Protein AF-A0A346PPP7-F1 (afdb_monomer_lite)

Sequence (140 aa):
MTEHTNAANEQPDDEQASPITFADLQEAENERRRQRKKVIFELPEGDIWFEIRMLTPEEFDQVESAAVEIEEKRNEKKQSVNTTAFKNKLIKEGVTDSSMPDWKNTDRHINILPKNVRNELADAIDEFQELDEETRYGFR

pLDDT: mean 75.5, std 16.1, range [38.88, 92.69]

Radius of gyration: 24.73 Å; chains: 1; bounding box: 102×34×52 Å

Secondary structure (DSSP, 8-state):
-----------------PPPPHHHHHHHHHHHHT-EEEEEE--TT--EEEEEEPPPHHHHHHHHHHHEEEEEETTEEEEEE-HHHHHHHHHHHHEEEESSTT--SSHHHHHHS-HHHHHHHHHHHHHHHHHHHHHHHTT-

Structure (mmCIF, N/CA/C/O backbone):
data_AF-A0A346PPP7-F1
#
_entry.id   AF-A0A346PPP7-F1
#
loop_
_atom_site.group_PDB
_atom_site.id
_atom_site.type_symbol
_atom_site.label_atom_id
_atom_site.label_alt_id
_atom_site.label_comp_id
_atom_site.label_asym_id
_atom_site.label_entity_id
_atom_site.label_seq_id
_atom_site.pdbx_PDB_ins_code
_atom_site.Cartn_x
_atom_site.Cartn_y
_atom_site.Cartn_z
_atom_site.occupancy
_atom_site.B_iso_or_equiv
_atom_site.auth_seq_id
_atom_site.auth_comp_id
_atom_site.auth_asym_id
_atom_site.auth_atom_id
_atom_site.pdbx_PDB_model_num
ATOM 1 N N . MET A 1 1 ? 69.118 -3.081 33.556 1.00 39.78 1 MET A N 1
ATOM 2 C CA . MET A 1 1 ? 69.051 -1.684 33.089 1.00 39.78 1 MET A CA 1
ATOM 3 C C . MET A 1 1 ? 67.582 -1.328 32.995 1.00 39.78 1 MET A C 1
ATOM 5 O O . MET A 1 1 ? 66.898 -1.826 32.115 1.00 39.78 1 MET A O 1
ATOM 9 N N . THR A 1 2 ? 67.089 -0.601 33.987 1.00 45.28 2 THR A N 1
ATOM 10 C CA . THR A 1 2 ? 65.756 0.008 34.037 1.00 45.28 2 THR A CA 1
ATOM 11 C C . THR A 1 2 ? 65.945 1.478 33.732 1.00 45.28 2 THR A C 1
ATOM 13 O O . THR A 1 2 ? 66.509 2.158 34.580 1.00 45.28 2 THR A O 1
ATOM 16 N N . GLU A 1 3 ? 65.474 1.957 32.582 1.00 43.28 3 GLU A N 1
ATOM 17 C CA . GLU A 1 3 ? 65.173 3.375 32.377 1.00 43.28 3 GLU A CA 1
ATOM 18 C C . GLU A 1 3 ? 63.917 3.522 31.516 1.00 43.28 3 GLU A C 1
ATOM 20 O O . GLU A 1 3 ? 63.707 2.822 30.526 1.00 43.28 3 GLU A O 1
ATOM 25 N N . HIS A 1 4 ? 63.061 4.409 32.008 1.00 45.47 4 HIS A N 1
ATOM 26 C CA . HIS A 1 4 ? 61.750 4.787 31.521 1.00 45.47 4 HIS A CA 1
ATOM 27 C C . HIS A 1 4 ? 61.827 5.531 30.184 1.00 45.47 4 HIS A C 1
ATOM 29 O O . HIS A 1 4 ? 62.733 6.329 29.974 1.00 45.47 4 HIS A O 1
ATOM 35 N N . THR A 1 5 ? 60.786 5.424 29.361 1.00 45.84 5 THR A N 1
ATOM 36 C CA . THR A 1 5 ? 60.229 6.608 28.686 1.00 45.84 5 THR A CA 1
ATOM 37 C C . THR A 1 5 ? 58.731 6.423 28.494 1.00 45.84 5 THR A C 1
ATOM 39 O O . THR A 1 5 ? 58.252 5.593 27.731 1.00 45.84 5 THR A O 1
ATOM 42 N N . ASN A 1 6 ? 58.013 7.200 29.295 1.00 50.44 6 ASN A N 1
ATOM 43 C CA . ASN A 1 6 ? 56.582 7.415 29.287 1.00 50.44 6 ASN A CA 1
ATOM 44 C C . ASN A 1 6 ? 56.264 8.308 28.076 1.00 50.44 6 ASN A C 1
ATOM 46 O O . ASN A 1 6 ? 56.677 9.467 28.064 1.00 50.44 6 ASN A O 1
ATOM 50 N N . ALA A 1 7 ? 55.577 7.781 27.066 1.00 49.28 7 ALA A N 1
ATOM 51 C CA . ALA A 1 7 ? 54.982 8.583 26.004 1.00 49.28 7 ALA A CA 1
ATOM 52 C C . ALA A 1 7 ? 53.467 8.468 26.150 1.00 49.28 7 ALA A C 1
ATOM 54 O O . ALA A 1 7 ? 52.889 7.398 25.960 1.00 49.28 7 ALA A O 1
ATOM 55 N N . ALA A 1 8 ? 52.869 9.578 26.578 1.00 51.72 8 ALA A N 1
ATOM 56 C CA . ALA A 1 8 ? 51.441 9.809 26.563 1.00 51.72 8 ALA A CA 1
ATOM 57 C C . ALA A 1 8 ? 50.884 9.431 25.186 1.00 51.72 8 ALA A C 1
ATOM 59 O O . ALA A 1 8 ? 51.336 9.968 24.179 1.00 51.72 8 ALA A O 1
ATOM 60 N N . ASN A 1 9 ? 49.932 8.503 25.153 1.00 49.22 9 ASN A N 1
ATOM 61 C CA . ASN A 1 9 ? 49.064 8.341 24.002 1.00 49.22 9 ASN A CA 1
ATOM 62 C C . ASN A 1 9 ? 47.656 8.652 24.489 1.00 49.22 9 ASN A C 1
ATOM 64 O O . ASN A 1 9 ? 47.087 7.918 25.299 1.00 49.22 9 ASN A O 1
ATOM 68 N N . GLU A 1 10 ? 47.215 9.828 24.069 1.00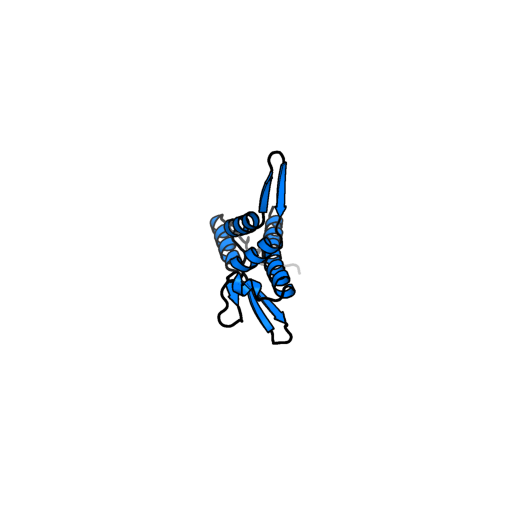 51.88 10 GLU A N 1
ATOM 69 C CA . GLU A 1 10 ? 45.936 10.460 24.338 1.00 51.88 10 GLU A CA 1
ATOM 70 C C . GLU A 1 10 ? 44.789 9.447 24.251 1.00 51.88 10 GLU A C 1
ATOM 72 O O . GLU A 1 10 ? 44.684 8.664 23.304 1.00 51.88 10 GLU A O 1
ATOM 77 N N . GLN A 1 11 ? 43.950 9.438 25.290 1.00 48.72 11 GLN A N 1
ATOM 78 C CA . GLN A 1 11 ? 42.655 8.773 25.240 1.00 48.72 11 GLN A CA 1
ATOM 79 C C . GLN A 1 11 ? 41.887 9.349 24.041 1.00 48.72 11 GLN A C 1
ATOM 81 O O . GLN A 1 11 ? 41.852 10.574 23.914 1.00 48.72 11 GLN A O 1
ATOM 86 N N . PRO A 1 12 ? 41.315 8.511 23.159 1.00 46.94 12 PRO A N 1
ATOM 87 C CA . PRO A 1 12 ? 40.545 9.016 22.037 1.00 46.94 12 PRO A CA 1
ATOM 88 C C . PRO A 1 12 ? 39.342 9.800 22.562 1.00 46.94 12 PRO A C 1
ATOM 90 O O . PRO A 1 12 ? 38.713 9.377 23.534 1.00 46.94 12 PRO A O 1
ATOM 93 N N . ASP A 1 13 ? 39.122 10.947 21.918 1.00 44.66 13 ASP A N 1
ATOM 94 C CA . ASP A 1 13 ? 37.968 11.836 21.969 1.00 44.66 13 ASP A CA 1
ATOM 95 C C . ASP A 1 13 ? 36.751 11.258 22.696 1.00 44.66 13 ASP A C 1
ATOM 97 O O . ASP A 1 13 ? 36.146 10.268 22.280 1.00 44.66 13 ASP A O 1
ATOM 101 N N . ASP A 1 14 ? 36.366 11.960 23.760 1.00 45.56 14 ASP A N 1
ATOM 102 C CA . ASP A 1 14 ? 34.998 12.011 24.252 1.00 45.56 14 ASP A CA 1
ATOM 103 C C . ASP A 1 14 ? 34.133 12.467 23.063 1.00 45.56 14 ASP A C 1
ATOM 105 O O . ASP A 1 14 ? 34.018 13.659 22.765 1.00 45.56 14 ASP A O 1
ATOM 109 N N . GLU A 1 15 ? 33.634 11.490 22.301 1.00 47.75 15 GLU A N 1
ATOM 110 C CA . GLU A 1 15 ? 32.659 11.655 21.232 1.00 47.75 15 GLU A CA 1
ATOM 111 C C . GLU A 1 15 ? 31.438 12.312 21.881 1.00 47.75 15 GLU A C 1
ATOM 113 O O . GLU A 1 15 ? 30.569 11.653 22.454 1.00 47.75 15 GLU A O 1
ATOM 118 N N . GLN A 1 16 ? 31.424 13.647 21.874 1.00 48.97 16 GLN A N 1
ATOM 119 C CA . GLN A 1 16 ? 30.279 14.458 22.241 1.00 48.97 16 GLN A CA 1
ATOM 120 C C . GLN A 1 16 ? 29.162 14.095 21.269 1.00 48.97 16 GLN A C 1
ATOM 122 O O . GLN A 1 16 ? 28.985 14.736 20.231 1.00 48.97 16 GLN A O 1
ATOM 127 N N . ALA A 1 17 ? 28.408 13.049 21.603 1.00 53.62 17 ALA A N 1
ATOM 128 C CA . ALA A 1 17 ? 27.095 12.810 21.053 1.00 53.62 17 ALA A CA 1
ATOM 129 C C . ALA A 1 17 ? 26.294 14.067 21.383 1.00 53.62 17 ALA A C 1
ATOM 131 O O . ALA A 1 17 ? 25.845 14.273 22.513 1.00 53.62 17 ALA A O 1
ATOM 132 N N . SER A 1 18 ? 26.222 14.972 20.409 1.00 59.38 18 SER A N 1
ATOM 133 C CA . SER A 1 18 ? 25.404 16.167 20.514 1.00 59.38 18 SER A CA 1
ATOM 134 C C . SER A 1 18 ? 24.004 15.695 20.896 1.00 59.38 18 SER A C 1
ATOM 136 O O . SER A 1 18 ? 23.516 14.745 20.277 1.00 59.38 18 SER A O 1
ATOM 138 N N . PRO A 1 19 ? 23.372 16.265 21.939 1.00 64.12 19 PRO A N 1
ATOM 139 C CA . PRO A 1 19 ? 22.058 15.808 22.352 1.00 64.12 19 PRO A CA 1
ATOM 140 C C . PRO A 1 19 ? 21.126 15.967 21.155 1.00 64.12 19 PRO A C 1
ATOM 142 O O . PRO A 1 19 ? 20.935 17.085 20.673 1.00 64.12 19 PRO A O 1
ATOM 145 N N . ILE A 1 20 ? 20.610 14.842 20.652 1.00 67.12 20 ILE A N 1
ATOM 146 C CA . ILE A 1 20 ? 19.716 14.813 19.495 1.00 67.12 20 ILE A CA 1
ATOM 147 C C . ILE A 1 20 ? 18.584 15.798 19.785 1.00 67.12 20 ILE A C 1
ATOM 149 O O . ILE A 1 20 ? 17.859 15.671 20.776 1.00 67.12 20 ILE A O 1
ATOM 153 N N . THR A 1 21 ? 18.490 16.845 18.970 1.00 79.06 21 THR A N 1
ATOM 154 C CA . THR A 1 21 ? 17.498 17.897 19.188 1.00 79.06 21 THR A CA 1
ATOM 155 C C . THR A 1 21 ? 16.143 17.448 18.650 1.00 79.06 21 THR A C 1
ATOM 157 O O . THR A 1 21 ? 16.059 16.608 17.760 1.00 79.06 21 THR A O 1
ATOM 160 N N . PHE A 1 22 ? 15.050 18.035 19.143 1.00 70.62 22 PHE A N 1
ATOM 161 C CA . PHE A 1 22 ? 13.717 17.759 18.592 1.00 70.62 22 PHE A CA 1
ATOM 162 C C . PHE A 1 22 ? 13.625 18.067 17.085 1.00 70.62 22 PHE A C 1
ATOM 164 O O . PHE A 1 22 ? 12.919 17.377 16.356 1.00 70.62 22 PHE A O 1
ATOM 171 N N . ALA A 1 23 ? 14.366 19.075 16.612 1.00 75.94 23 ALA A N 1
ATOM 172 C CA . ALA A 1 23 ? 14.454 19.397 15.190 1.00 75.94 23 ALA A CA 1
ATOM 173 C C . ALA A 1 23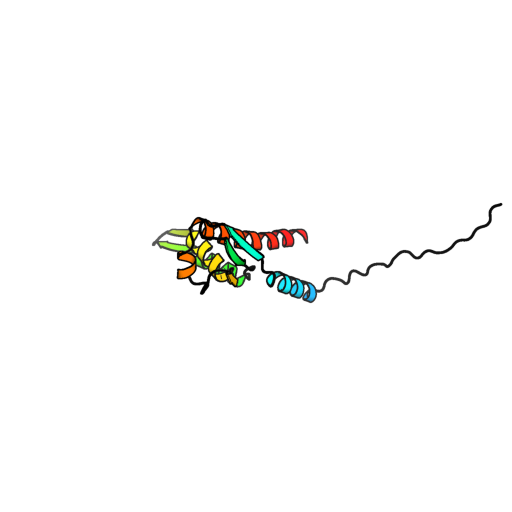 ? 15.158 18.286 14.390 1.00 75.94 23 ALA A C 1
ATOM 175 O O . ALA A 1 23 ? 14.699 17.943 13.307 1.00 75.94 23 ALA A O 1
ATOM 176 N N . ASP A 1 24 ? 16.208 17.688 14.957 1.00 74.62 24 ASP A N 1
ATOM 177 C CA . ASP A 1 24 ? 16.943 16.561 14.367 1.00 74.62 24 ASP A CA 1
ATOM 178 C C . ASP A 1 24 ? 16.057 15.304 14.272 1.00 74.62 24 ASP A C 1
ATOM 180 O O . ASP A 1 24 ? 15.959 14.681 13.218 1.00 74.62 24 ASP A O 1
ATOM 184 N N . LEU A 1 25 ? 15.278 15.013 15.324 1.00 74.50 25 LEU A N 1
ATOM 185 C CA . LEU A 1 25 ? 14.272 13.940 15.307 1.00 74.50 25 LEU A CA 1
ATOM 186 C C . LEU A 1 25 ? 13.186 14.171 14.249 1.00 74.50 25 LEU A C 1
ATOM 188 O O . LEU A 1 25 ? 12.766 13.233 13.575 1.00 74.50 25 LEU A O 1
ATOM 192 N N . GLN A 1 26 ? 12.722 15.413 14.095 1.00 73.25 26 GLN A N 1
ATOM 193 C CA . GLN A 1 26 ? 11.693 15.761 13.118 1.00 73.25 26 GLN A CA 1
ATOM 194 C C . GLN A 1 26 ? 12.216 15.693 11.675 1.00 73.25 26 GLN A C 1
ATOM 196 O O . GLN A 1 26 ? 11.488 15.270 10.775 1.00 73.25 26 GLN A O 1
ATOM 201 N N . GLU A 1 27 ? 13.464 16.094 11.437 1.00 73.69 27 GLU A N 1
ATOM 202 C CA . GLU A 1 27 ? 14.112 15.971 10.131 1.00 73.69 27 GLU A CA 1
ATOM 203 C C . GLU A 1 27 ? 14.363 14.503 9.774 1.00 73.69 27 GLU A C 1
ATOM 205 O O . GLU A 1 27 ? 13.973 14.078 8.688 1.00 73.69 27 GLU A O 1
ATOM 210 N N . ALA A 1 28 ? 14.873 13.702 10.713 1.00 67.81 28 ALA A N 1
ATOM 211 C CA . ALA A 1 28 ? 15.041 12.263 10.536 1.00 67.81 28 ALA A CA 1
ATOM 212 C C . ALA A 1 28 ? 13.703 11.548 10.267 1.00 67.81 28 ALA A C 1
ATOM 214 O O . ALA A 1 28 ? 13.630 10.688 9.389 1.00 67.81 28 ALA A O 1
ATOM 215 N N . GLU A 1 29 ? 12.620 11.927 10.955 1.00 62.91 29 GLU A N 1
ATOM 216 C CA . GLU A 1 29 ? 11.271 11.403 10.695 1.00 62.91 29 GLU A CA 1
ATOM 217 C C . GLU A 1 29 ? 10.771 11.805 9.295 1.00 62.91 29 GLU A C 1
ATOM 219 O O . GLU A 1 29 ? 10.229 10.978 8.560 1.00 62.91 29 GLU A O 1
ATOM 224 N N . ASN A 1 30 ? 11.008 13.048 8.868 1.00 65.19 30 ASN A N 1
ATOM 225 C CA . ASN A 1 30 ? 10.669 13.502 7.517 1.00 65.19 30 ASN A CA 1
ATOM 226 C C . ASN A 1 30 ? 11.484 12.785 6.435 1.00 65.19 30 ASN A C 1
ATOM 228 O O . ASN A 1 30 ? 10.952 12.452 5.375 1.00 65.19 30 ASN A O 1
ATOM 232 N N . GLU A 1 31 ? 12.765 12.545 6.683 1.00 66.19 31 GLU A N 1
ATOM 233 C CA . GLU A 1 31 ? 13.661 11.872 5.752 1.00 66.19 31 GLU A CA 1
ATOM 234 C C . GLU A 1 31 ? 13.347 10.372 5.663 1.00 66.19 31 GLU A C 1
ATOM 236 O O . GLU A 1 31 ? 13.307 9.816 4.564 1.00 66.19 31 GLU A O 1
ATOM 241 N N . ARG A 1 32 ? 12.967 9.736 6.782 1.00 61.66 32 ARG A N 1
ATOM 242 C CA . ARG A 1 32 ? 12.410 8.373 6.790 1.00 61.66 32 ARG A CA 1
ATOM 243 C C . ARG A 1 32 ? 11.069 8.287 6.073 1.00 61.66 32 ARG A C 1
ATOM 245 O O . ARG A 1 32 ? 10.884 7.377 5.278 1.00 61.66 32 ARG A O 1
ATOM 252 N N . ARG A 1 33 ? 10.161 9.251 6.243 1.00 63.34 33 ARG A N 1
ATOM 253 C CA . ARG A 1 33 ? 8.888 9.299 5.490 1.00 63.34 33 ARG A CA 1
ATOM 254 C C . ARG A 1 33 ? 9.070 9.491 3.985 1.00 63.34 33 ARG A C 1
ATOM 256 O O . ARG A 1 33 ? 8.182 9.143 3.212 1.00 63.34 33 ARG A O 1
ATOM 263 N N . ARG A 1 34 ? 10.216 10.026 3.552 1.00 67.88 34 ARG A N 1
ATOM 264 C CA . ARG A 1 34 ? 10.600 10.081 2.132 1.00 67.88 34 ARG A CA 1
ATOM 265 C C . ARG A 1 34 ? 11.154 8.756 1.614 1.00 67.88 34 ARG A C 1
ATOM 267 O O . ARG A 1 34 ? 11.320 8.634 0.399 1.00 67.88 34 ARG A O 1
ATOM 274 N N . GLN A 1 35 ? 11.434 7.784 2.486 1.00 76.00 35 GLN A N 1
ATOM 275 C CA . GLN A 1 35 ? 11.873 6.468 2.051 1.00 76.00 35 GLN A CA 1
ATOM 276 C C . GLN A 1 35 ? 10.765 5.800 1.254 1.00 76.00 35 GLN A C 1
ATOM 278 O O . GLN A 1 35 ? 9.608 5.697 1.664 1.00 76.00 35 GLN A O 1
ATOM 283 N N . ARG A 1 36 ? 11.170 5.361 0.072 1.00 84.00 36 ARG A N 1
ATOM 284 C CA . ARG A 1 36 ? 10.345 4.638 -0.873 1.00 84.00 36 ARG A CA 1
ATOM 285 C C . ARG A 1 36 ? 10.905 3.236 -0.980 1.00 84.00 36 ARG A C 1
ATOM 287 O O . ARG A 1 36 ? 12.115 3.060 -1.129 1.00 84.00 36 ARG A O 1
ATOM 294 N N . LYS A 1 37 ? 10.033 2.243 -0.905 1.00 85.75 37 LYS A N 1
ATOM 295 C CA . LYS A 1 37 ? 10.384 0.837 -1.085 1.00 85.75 37 LYS A CA 1
ATOM 296 C C . LYS A 1 37 ? 9.799 0.372 -2.405 1.00 85.75 37 LYS A C 1
ATOM 298 O O . LYS A 1 37 ? 8.660 0.681 -2.735 1.00 85.75 37 LYS A O 1
ATOM 303 N N . LYS A 1 38 ? 10.582 -0.370 -3.178 1.00 89.00 38 LYS A N 1
ATOM 304 C CA . LYS A 1 38 ? 10.115 -0.973 -4.423 1.00 89.00 38 LYS A CA 1
ATOM 305 C C . LYS A 1 38 ? 9.689 -2.412 -4.149 1.00 89.00 38 LYS A C 1
ATOM 307 O O . LYS A 1 38 ? 10.493 -3.199 -3.661 1.00 89.00 38 LYS A O 1
ATOM 312 N N . VAL A 1 39 ? 8.443 -2.742 -4.466 1.00 90.56 39 VAL A N 1
ATOM 313 C CA . VAL A 1 39 ? 7.869 -4.089 -4.362 1.00 90.56 39 VAL A CA 1
ATOM 314 C C . VAL A 1 39 ? 7.702 -4.640 -5.772 1.00 90.56 39 VAL A C 1
ATOM 316 O O . VAL A 1 39 ? 7.200 -3.938 -6.647 1.00 90.56 39 VAL A O 1
ATOM 319 N N . ILE A 1 40 ? 8.159 -5.868 -6.010 1.00 90.69 40 ILE A N 1
ATOM 320 C CA . ILE A 1 40 ? 8.138 -6.518 -7.326 1.00 90.69 40 ILE A CA 1
ATOM 321 C C . ILE A 1 40 ? 7.270 -7.771 -7.224 1.00 90.69 40 ILE A C 1
ATOM 323 O O . ILE A 1 40 ? 7.436 -8.553 -6.293 1.00 90.69 40 ILE A O 1
ATOM 327 N N . PHE A 1 41 ? 6.366 -7.952 -8.182 1.00 88.81 41 PHE A N 1
ATOM 328 C CA . PHE A 1 41 ? 5.522 -9.131 -8.319 1.00 88.81 41 PHE A CA 1
ATOM 329 C C . PHE A 1 41 ? 5.831 -9.825 -9.640 1.00 88.81 41 PHE A C 1
ATOM 331 O O . PHE A 1 41 ? 5.693 -9.227 -10.709 1.00 88.81 41 PHE A O 1
ATOM 338 N N . GLU A 1 42 ? 6.206 -11.095 -9.554 1.00 87.25 42 GLU A N 1
ATOM 339 C CA . GLU A 1 42 ? 6.447 -11.951 -10.713 1.00 87.25 42 GLU A CA 1
ATOM 340 C C . GLU A 1 42 ? 5.104 -12.501 -11.215 1.00 87.25 42 GLU A C 1
ATOM 342 O O . GLU A 1 42 ? 4.408 -13.241 -10.514 1.00 87.25 42 GLU A O 1
ATOM 347 N N . LEU A 1 43 ? 4.708 -12.117 -12.430 1.00 84.06 43 LEU A N 1
ATOM 348 C CA . LEU A 1 43 ? 3.499 -12.614 -13.090 1.00 84.06 43 LEU A CA 1
ATOM 349 C C . LEU A 1 43 ? 3.873 -13.417 -14.340 1.00 84.06 43 LEU A C 1
ATOM 351 O O . LEU A 1 43 ? 4.907 -13.161 -14.955 1.00 84.06 43 LEU A O 1
ATOM 355 N N . PRO A 1 44 ? 3.014 -14.351 -14.792 1.00 82.06 44 PRO A N 1
ATOM 356 C CA . PRO A 1 44 ? 3.268 -15.116 -16.016 1.00 82.06 44 PRO A CA 1
ATOM 357 C C . PRO A 1 44 ? 3.418 -14.244 -17.276 1.00 82.06 44 PRO A C 1
ATOM 359 O O . PRO A 1 44 ? 4.005 -14.689 -18.258 1.00 82.06 44 PRO A O 1
ATOM 362 N N . GLU A 1 45 ? 2.894 -13.017 -17.258 1.00 80.44 45 GLU A N 1
ATOM 363 C CA . GLU A 1 45 ? 2.973 -12.045 -18.359 1.00 80.44 45 GLU A CA 1
ATOM 364 C C . GLU A 1 45 ? 4.177 -11.087 -18.238 1.00 80.44 45 GLU A C 1
ATOM 366 O O . GLU A 1 45 ? 4.409 -10.282 -19.140 1.00 80.44 45 GLU A O 1
ATOM 371 N N . GLY A 1 46 ? 4.957 -11.189 -17.155 1.00 83.81 46 GLY A N 1
ATOM 372 C CA . GLY A 1 46 ? 6.121 -10.354 -16.859 1.00 83.81 46 GLY A CA 1
ATOM 373 C C . GLY A 1 46 ? 6.062 -9.706 -15.475 1.00 83.81 46 GLY A C 1
ATOM 374 O O . GLY A 1 46 ? 5.007 -9.631 -14.848 1.00 83.81 46 GLY A O 1
ATOM 375 N N . ASP A 1 47 ? 7.206 -9.220 -15.001 1.00 88.69 47 ASP A N 1
ATOM 376 C CA . ASP A 1 47 ? 7.312 -8.640 -13.663 1.00 88.69 47 ASP A CA 1
ATOM 377 C C . ASP A 1 47 ? 6.694 -7.242 -13.614 1.00 88.69 47 ASP A C 1
ATOM 379 O O . ASP A 1 47 ? 6.977 -6.378 -14.452 1.00 88.69 47 ASP A O 1
ATOM 383 N N . ILE A 1 48 ? 5.883 -6.998 -12.589 1.00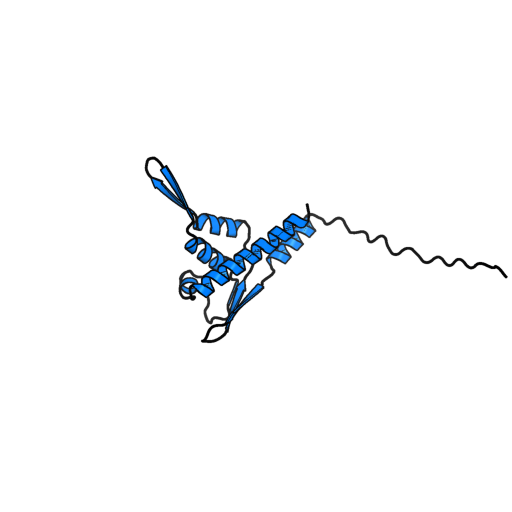 89.69 48 ILE A N 1
ATOM 384 C CA . ILE A 1 48 ? 5.335 -5.676 -12.292 1.00 89.69 48 ILE A CA 1
ATOM 385 C C . ILE A 1 48 ? 5.962 -5.155 -11.011 1.00 89.69 48 ILE A C 1
ATOM 387 O O . ILE A 1 48 ? 6.155 -5.902 -10.055 1.00 89.69 48 ILE A O 1
ATOM 391 N N . TRP A 1 49 ? 6.283 -3.868 -10.968 1.00 91.50 49 TRP A N 1
ATOM 392 C CA . TRP A 1 49 ? 6.797 -3.248 -9.755 1.00 91.50 49 TRP A CA 1
ATOM 393 C C . TRP A 1 49 ? 5.951 -2.055 -9.337 1.00 91.50 49 TRP A C 1
ATOM 395 O O . TRP A 1 49 ? 5.407 -1.337 -10.176 1.00 91.50 49 TRP A O 1
ATOM 405 N N . PHE A 1 50 ? 5.873 -1.843 -8.029 1.00 92.69 50 PHE A N 1
ATOM 406 C CA . PHE A 1 50 ? 5.258 -0.679 -7.408 1.00 92.69 50 PHE A CA 1
ATOM 407 C C . PHE A 1 50 ? 6.261 -0.034 -6.469 1.00 92.69 50 PHE A C 1
ATOM 409 O O . PHE A 1 50 ? 6.983 -0.717 -5.745 1.00 92.69 50 PHE A O 1
ATOM 416 N N . GLU A 1 51 ? 6.318 1.286 -6.495 1.00 91.69 51 GLU A N 1
ATOM 417 C CA . GLU A 1 51 ? 6.981 2.052 -5.455 1.00 91.69 51 GLU A CA 1
ATOM 418 C C . GLU A 1 51 ? 5.947 2.372 -4.378 1.00 91.69 51 GLU A C 1
ATOM 420 O O . GLU A 1 51 ? 4.858 2.852 -4.691 1.00 91.69 51 GLU A O 1
ATOM 425 N N . ILE A 1 52 ? 6.273 2.067 -3.127 1.00 92.12 52 ILE A N 1
ATOM 426 C CA . ILE A 1 52 ? 5.434 2.331 -1.964 1.00 92.12 52 ILE A CA 1
ATOM 427 C C . ILE A 1 52 ? 6.148 3.274 -1.002 1.00 92.12 52 ILE A C 1
ATOM 429 O O . ILE A 1 52 ? 7.379 3.294 -0.925 1.00 92.12 52 ILE A O 1
ATOM 433 N N . ARG A 1 53 ? 5.368 4.024 -0.233 1.00 88.75 53 ARG A N 1
ATOM 434 C CA . ARG A 1 53 ? 5.834 4.868 0.868 1.00 88.75 53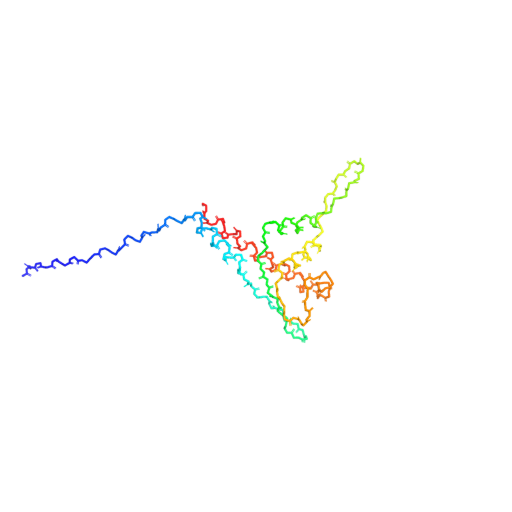 ARG A CA 1
ATOM 435 C C . ARG A 1 53 ? 5.048 4.564 2.136 1.00 88.75 53 ARG A C 1
ATOM 437 O O . ARG A 1 53 ? 3.957 3.997 2.081 1.00 88.75 53 ARG A O 1
ATOM 444 N N . MET A 1 54 ? 5.565 5.039 3.260 1.00 86.62 54 MET A N 1
ATOM 445 C CA . MET A 1 54 ? 4.775 5.122 4.482 1.00 86.62 54 MET A CA 1
ATOM 446 C C . MET A 1 54 ? 3.688 6.193 4.338 1.00 86.62 54 MET A C 1
ATOM 448 O O . MET A 1 54 ? 3.905 7.260 3.745 1.00 86.62 54 MET A O 1
ATOM 452 N N . LEU A 1 55 ? 2.509 5.897 4.877 1.00 85.88 55 LEU A N 1
ATOM 453 C CA . LEU A 1 55 ? 1.439 6.874 5.008 1.00 85.88 55 LEU A CA 1
ATOM 454 C C . LEU A 1 55 ? 1.752 7.769 6.209 1.00 85.88 55 LEU A C 1
ATOM 456 O O . LEU A 1 55 ? 2.395 7.366 7.177 1.00 85.88 55 LEU A O 1
ATOM 460 N N . THR A 1 56 ? 1.296 9.011 6.143 1.00 84.12 56 THR A N 1
ATOM 461 C CA . THR A 1 56 ? 1.258 9.871 7.324 1.00 84.12 56 THR A CA 1
ATOM 462 C C . THR A 1 56 ? 0.165 9.388 8.290 1.00 84.12 56 THR A C 1
ATOM 464 O O . THR A 1 56 ? -0.785 8.738 7.851 1.00 84.12 56 THR A O 1
ATOM 467 N N . PRO A 1 57 ? 0.232 9.743 9.588 1.00 81.75 57 PRO A N 1
ATOM 468 C CA . PRO A 1 57 ? -0.820 9.393 10.547 1.00 81.75 57 PRO A CA 1
ATOM 469 C C . PRO A 1 57 ? -2.217 9.853 10.109 1.00 81.75 57 PRO A C 1
ATOM 471 O O . PRO A 1 57 ? -3.193 9.146 10.317 1.00 81.75 57 PRO A O 1
ATOM 474 N N . GLU A 1 58 ? -2.313 11.015 9.455 1.00 84.69 58 GLU A N 1
ATOM 475 C CA . GLU A 1 58 ? -3.579 11.538 8.927 1.00 84.69 58 GLU A CA 1
ATOM 476 C C . GLU A 1 58 ? -4.112 10.697 7.759 1.00 84.69 58 GLU A C 1
ATOM 478 O O . GLU A 1 58 ? -5.315 10.485 7.635 1.00 84.69 58 GLU A O 1
ATOM 483 N N . GLU A 1 59 ? -3.227 10.204 6.893 1.00 87.56 59 GLU A N 1
ATOM 484 C CA . GLU A 1 59 ? -3.603 9.323 5.785 1.00 87.56 59 GLU A CA 1
ATOM 485 C C . GLU A 1 59 ? -4.007 7.936 6.288 1.00 87.56 59 GLU A C 1
ATOM 487 O O . GLU A 1 59 ? -4.966 7.361 5.778 1.00 87.56 59 GLU A O 1
ATOM 492 N N . PHE A 1 60 ? -3.314 7.415 7.302 1.00 86.38 60 PHE A N 1
ATOM 493 C CA . PHE A 1 60 ? -3.658 6.141 7.924 1.00 86.38 60 PHE A CA 1
ATOM 494 C C . PHE A 1 60 ? -5.007 6.215 8.655 1.00 86.38 60 PHE A C 1
ATOM 496 O O . PHE A 1 60 ? -5.870 5.373 8.419 1.00 86.38 60 PHE A O 1
ATOM 503 N N . ASP A 1 61 ? -5.270 7.284 9.412 1.00 86.25 61 ASP A N 1
ATOM 504 C CA . ASP A 1 61 ? -6.577 7.517 10.047 1.00 86.25 61 ASP A CA 1
ATOM 505 C C . ASP A 1 61 ? -7.718 7.589 9.011 1.00 86.25 61 ASP A C 1
ATOM 507 O O . ASP A 1 61 ? -8.797 7.021 9.204 1.00 86.25 61 ASP A O 1
ATOM 511 N N . GLN A 1 62 ? -7.471 8.203 7.846 1.00 86.25 62 GLN A N 1
ATOM 512 C CA . GLN A 1 62 ? -8.430 8.202 6.735 1.00 86.25 62 GLN A CA 1
ATOM 513 C C . GLN A 1 62 ? -8.665 6.804 6.150 1.00 86.25 62 GLN A C 1
ATOM 515 O O . GLN A 1 62 ? -9.776 6.505 5.702 1.00 86.25 62 GLN A O 1
ATOM 520 N N . VAL A 1 63 ? -7.634 5.960 6.109 1.00 87.50 63 VAL A N 1
ATOM 521 C CA . VAL A 1 63 ? -7.734 4.567 5.657 1.00 87.50 63 VAL A CA 1
ATOM 522 C C . VAL A 1 63 ? -8.565 3.748 6.643 1.00 87.50 63 VAL A C 1
ATOM 524 O O . VAL A 1 63 ? -9.494 3.055 6.220 1.00 87.50 63 VAL A O 1
ATOM 527 N N . GLU A 1 64 ? -8.283 3.863 7.940 1.00 85.56 64 GLU A N 1
ATOM 528 C CA . GLU A 1 64 ? -9.034 3.192 9.002 1.00 85.56 64 GLU A CA 1
ATOM 529 C C . GLU A 1 64 ? -10.496 3.644 9.017 1.00 85.56 64 GLU A C 1
ATOM 531 O O . GLU A 1 64 ? -11.411 2.820 8.971 1.00 85.56 64 GLU A O 1
ATOM 536 N N . SER A 1 65 ? -10.733 4.955 8.969 1.00 84.06 65 SER A N 1
ATOM 537 C CA . SER A 1 65 ? -12.077 5.535 8.929 1.00 84.06 65 SER A CA 1
ATOM 538 C C . SER A 1 65 ? -12.878 5.075 7.710 1.00 84.06 65 SER A C 1
ATOM 540 O O . SER A 1 65 ? -14.075 4.813 7.820 1.00 84.06 65 SER A O 1
ATOM 542 N N . ALA A 1 66 ? -12.238 4.929 6.545 1.00 80.38 66 ALA A N 1
ATOM 543 C CA . ALA A 1 66 ? -12.891 4.423 5.337 1.00 80.38 66 ALA A CA 1
ATOM 544 C C . ALA A 1 66 ? -13.227 2.923 5.411 1.00 80.38 66 ALA A C 1
ATOM 546 O O . ALA A 1 66 ? -14.089 2.449 4.668 1.00 80.38 66 ALA A O 1
ATOM 547 N N . ALA A 1 67 ? -12.549 2.172 6.280 1.00 80.44 67 ALA A N 1
ATOM 548 C CA . ALA A 1 67 ? -12.788 0.751 6.489 1.00 80.44 67 ALA A CA 1
ATOM 549 C C . ALA A 1 67 ? -13.891 0.465 7.514 1.00 80.44 67 ALA A C 1
ATOM 551 O O . ALA A 1 67 ? -14.410 -0.652 7.548 1.00 80.44 67 ALA A O 1
ATOM 552 N N . VAL A 1 68 ? -14.255 1.436 8.353 1.00 81.31 68 VAL A N 1
ATOM 553 C C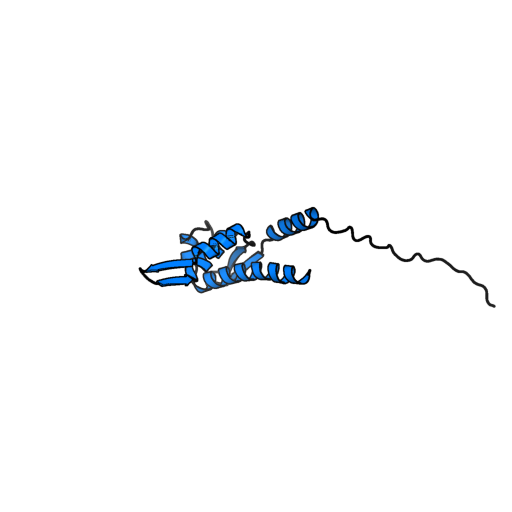A . VAL A 1 68 ? -15.296 1.263 9.365 1.00 81.31 68 VAL A CA 1
ATOM 554 C C . VAL A 1 68 ? -16.674 1.514 8.755 1.00 81.31 68 VAL A C 1
ATOM 556 O O . VAL A 1 68 ? -17.056 2.642 8.456 1.00 81.31 68 VAL A O 1
ATOM 559 N N . GLU A 1 69 ? -17.471 0.454 8.639 1.00 73.25 69 GLU A N 1
ATOM 560 C CA . GLU A 1 69 ? -18.897 0.557 8.336 1.00 73.25 69 GLU A CA 1
ATOM 561 C C . GLU A 1 69 ? -19.687 0.556 9.653 1.00 73.25 69 GLU A C 1
ATOM 563 O O . GLU A 1 69 ? -19.620 -0.394 10.442 1.00 73.25 69 GLU A O 1
ATOM 568 N N . ILE A 1 70 ? -20.426 1.641 9.906 1.00 67.94 70 ILE A N 1
ATOM 569 C CA . ILE A 1 70 ? -21.323 1.760 11.061 1.00 67.94 70 ILE A CA 1
ATOM 570 C C . ILE A 1 70 ? -22.755 1.554 10.573 1.00 67.94 70 ILE A C 1
ATOM 572 O O . ILE A 1 70 ? -23.359 2.447 9.980 1.00 67.94 70 ILE A O 1
ATOM 576 N N . GLU A 1 71 ? -23.322 0.383 10.857 1.00 64.94 71 GLU A N 1
ATOM 577 C CA . GLU A 1 71 ? -24.758 0.165 10.706 1.00 64.94 71 GLU A CA 1
ATOM 578 C C . GLU A 1 71 ? -25.469 0.590 12.000 1.00 64.94 71 GLU A C 1
ATOM 580 O O . GLU A 1 71 ? -25.454 -0.122 13.009 1.00 64.94 71 GLU A O 1
ATOM 585 N N . GLU A 1 72 ? -26.118 1.759 11.983 1.00 56.16 72 GLU A N 1
ATOM 586 C CA . GLU A 1 72 ? -27.003 2.187 13.070 1.00 56.16 72 GLU A CA 1
ATOM 587 C C . GLU A 1 72 ? -28.412 1.612 12.858 1.00 56.16 72 GLU A C 1
ATOM 589 O O . GLU A 1 72 ? -29.214 2.126 12.074 1.00 56.16 72 GLU A O 1
ATOM 594 N N . LYS A 1 73 ? -28.751 0.537 13.582 1.00 55.66 73 LYS A N 1
ATOM 595 C CA . LYS A 1 73 ? -30.147 0.097 13.744 1.00 55.66 73 LYS A CA 1
ATOM 596 C C . LYS A 1 73 ? -30.713 0.647 15.047 1.00 55.66 73 LYS A C 1
ATOM 598 O O . LYS A 1 73 ? -29.985 0.852 16.010 1.00 55.66 73 LYS A O 1
ATOM 603 N N . ARG A 1 74 ? -32.041 0.836 15.083 1.00 66.44 74 ARG A N 1
ATOM 604 C CA . ARG A 1 74 ? -32.845 1.500 16.140 1.00 66.44 74 ARG A CA 1
ATOM 605 C C . ARG A 1 74 ? -32.544 1.133 17.611 1.00 66.44 74 ARG A C 1
ATOM 607 O O . ARG A 1 74 ? -33.083 1.820 18.465 1.00 66.44 74 ARG A O 1
ATOM 614 N N . ASN A 1 75 ? -31.749 0.101 17.910 1.00 58.72 75 ASN A N 1
ATOM 615 C CA . ASN A 1 75 ? -31.335 -0.278 19.268 1.00 58.72 75 ASN A CA 1
ATOM 616 C C . ASN A 1 75 ? -29.926 -0.909 19.378 1.00 58.72 75 ASN A C 1
ATOM 618 O O . ASN A 1 75 ? -29.543 -1.303 20.475 1.00 58.72 75 ASN A O 1
ATOM 622 N N . GLU A 1 76 ? -29.147 -1.014 18.295 1.00 56.03 76 GLU A N 1
ATOM 623 C CA . GLU A 1 76 ? -27.820 -1.652 18.318 1.00 56.03 76 GLU A CA 1
ATOM 624 C C . GLU A 1 76 ? -26.873 -0.953 17.333 1.00 56.03 76 GLU A C 1
ATOM 626 O O . GLU A 1 76 ? -27.212 -0.769 16.161 1.00 56.03 76 GLU A O 1
ATOM 631 N N . LYS A 1 77 ? -25.677 -0.579 17.809 1.00 60.56 77 LYS A N 1
ATOM 632 C CA . LYS A 1 77 ? -24.561 -0.153 16.956 1.00 60.56 77 LYS A CA 1
ATOM 633 C C . LYS A 1 77 ? -23.724 -1.379 16.629 1.00 60.56 77 LYS A C 1
ATOM 635 O O . LYS A 1 77 ? -23.068 -1.921 17.516 1.00 60.56 77 LYS A O 1
ATOM 640 N N . LYS A 1 78 ? -23.750 -1.816 15.371 1.00 67.75 78 LYS A N 1
ATOM 641 C CA . LYS A 1 78 ? -22.854 -2.866 14.890 1.00 67.75 78 LYS A CA 1
ATOM 642 C C . LYS A 1 78 ? -21.763 -2.214 14.051 1.00 67.75 78 LYS A C 1
ATOM 644 O O . LYS A 1 78 ? -22.049 -1.627 13.013 1.00 67.75 78 LYS A O 1
ATOM 649 N N . GLN A 1 79 ? -20.532 -2.295 14.540 1.00 71.06 79 GLN A N 1
ATOM 650 C CA . GLN A 1 79 ? -19.349 -1.863 13.808 1.00 71.06 79 GLN A CA 1
ATOM 651 C C . GLN A 1 79 ? -18.795 -3.070 13.049 1.00 71.06 79 GLN A C 1
ATOM 653 O O . GLN A 1 79 ? -18.525 -4.110 13.654 1.00 71.06 79 GLN A O 1
ATOM 658 N N . SER A 1 80 ? -18.656 -2.954 11.731 1.00 77.38 80 SER A N 1
ATOM 659 C CA . SER A 1 80 ? -17.970 -3.951 10.906 1.00 77.38 80 SER A CA 1
ATOM 660 C C . SER A 1 80 ? -16.792 -3.311 10.189 1.00 77.38 80 SER A C 1
ATOM 662 O O . SER A 1 80 ? -16.906 -2.201 9.677 1.00 77.38 80 SER A O 1
ATOM 664 N N . VAL A 1 81 ? -15.665 -4.020 10.147 1.00 79.19 81 VAL A N 1
ATOM 665 C CA . VAL A 1 81 ? -14.474 -3.585 9.412 1.00 79.19 81 VAL A CA 1
ATOM 666 C C . VAL A 1 81 ? -14.497 -4.213 8.025 1.00 79.19 81 VAL A C 1
ATOM 668 O O . VAL A 1 81 ? -14.461 -5.437 7.878 1.00 79.19 81 VAL A O 1
ATOM 671 N N . ASN A 1 82 ? -14.546 -3.376 6.997 1.00 85.56 82 ASN A N 1
ATOM 672 C CA . ASN A 1 82 ? -14.442 -3.787 5.611 1.00 85.56 82 ASN A CA 1
ATOM 673 C C . ASN A 1 82 ? -12.970 -3.898 5.211 1.00 85.56 82 ASN A C 1
ATOM 675 O O . ASN A 1 82 ? -12.360 -2.959 4.697 1.00 85.56 82 ASN A O 1
ATOM 679 N N . THR A 1 83 ? -12.394 -5.082 5.414 1.00 84.06 83 THR A N 1
ATOM 680 C CA . THR A 1 83 ? -10.981 -5.356 5.109 1.00 84.06 83 THR A CA 1
ATOM 681 C C . THR A 1 83 ? -10.632 -5.109 3.637 1.00 84.06 83 THR A C 1
ATOM 683 O O . THR A 1 83 ? -9.502 -4.757 3.319 1.00 84.06 83 THR A O 1
ATOM 686 N N . THR A 1 84 ? -11.587 -5.267 2.714 1.00 85.62 84 THR A N 1
ATOM 687 C CA . THR A 1 84 ? -11.334 -4.999 1.287 1.00 85.62 84 THR A CA 1
ATOM 688 C C . THR A 1 84 ? -11.235 -3.500 1.018 1.00 85.62 84 THR A C 1
ATOM 690 O O . THR A 1 84 ? -10.340 -3.070 0.291 1.00 85.62 84 THR A O 1
ATOM 693 N N . ALA A 1 85 ? -12.123 -2.700 1.615 1.00 85.81 85 ALA A N 1
ATOM 694 C CA . ALA A 1 85 ? -12.063 -1.245 1.529 1.00 85.81 85 ALA A CA 1
ATOM 695 C C . ALA A 1 85 ? -10.772 -0.706 2.163 1.00 85.81 85 ALA A C 1
ATOM 697 O O . ALA A 1 85 ? -10.098 0.110 1.537 1.00 85.81 85 ALA A O 1
ATOM 698 N N . PHE A 1 86 ? -10.385 -1.246 3.325 1.00 88.88 86 PHE A N 1
ATOM 699 C CA . PHE A 1 86 ? -9.116 -0.945 3.992 1.00 88.88 86 PHE A CA 1
ATOM 700 C C . PHE A 1 86 ? -7.917 -1.170 3.062 1.00 88.88 86 PHE A C 1
ATOM 702 O O . PHE A 1 86 ? -7.196 -0.230 2.734 1.00 88.88 86 PHE A O 1
ATOM 709 N N . LYS A 1 87 ? -7.757 -2.396 2.541 1.00 90.12 87 LYS A N 1
ATOM 710 C CA . LYS A 1 87 ? -6.630 -2.757 1.666 1.00 90.12 87 LYS A CA 1
ATOM 711 C C . LYS A 1 87 ? -6.596 -1.929 0.381 1.00 90.12 87 LYS A C 1
ATOM 713 O O . LYS A 1 87 ? -5.535 -1.475 -0.034 1.00 90.12 87 LYS A O 1
ATOM 718 N N . ASN A 1 88 ? -7.748 -1.675 -0.243 1.00 90.75 88 ASN A N 1
ATOM 719 C CA . ASN A 1 88 ? -7.809 -0.818 -1.430 1.00 90.75 88 ASN A CA 1
ATOM 720 C C . ASN A 1 88 ? -7.355 0.616 -1.121 1.00 90.75 88 ASN A C 1
ATOM 722 O O . ASN A 1 88 ? -6.655 1.229 -1.928 1.00 90.75 88 ASN A O 1
ATOM 726 N N . LYS A 1 89 ? -7.761 1.155 0.032 1.00 90.31 89 LYS A N 1
ATOM 727 C CA . LYS A 1 89 ? -7.429 2.516 0.450 1.00 90.31 89 LYS A CA 1
ATOM 728 C C . LYS A 1 89 ? -5.952 2.630 0.849 1.00 90.31 89 LYS A C 1
ATOM 730 O O . LYS A 1 89 ? -5.320 3.588 0.418 1.00 90.31 89 LYS A O 1
ATOM 735 N N . LEU A 1 90 ? -5.374 1.619 1.509 1.00 90.88 90 LEU A N 1
ATOM 736 C CA . LEU A 1 90 ? -3.924 1.523 1.745 1.00 90.88 90 LEU A CA 1
ATOM 737 C C . LEU A 1 90 ? -3.125 1.636 0.446 1.00 90.88 90 LEU A C 1
ATOM 739 O O . LEU A 1 90 ? -2.233 2.469 0.340 1.00 90.88 90 LEU A O 1
ATOM 743 N N . ILE A 1 91 ? -3.474 0.847 -0.573 1.00 92.00 91 ILE A N 1
ATOM 744 C CA . ILE A 1 91 ? -2.781 0.877 -1.872 1.00 92.00 91 ILE A CA 1
ATOM 745 C C . ILE A 1 91 ? -2.914 2.249 -2.530 1.00 92.00 91 ILE A C 1
ATOM 747 O O . ILE A 1 91 ? -1.958 2.767 -3.103 1.00 92.00 91 ILE A O 1
ATOM 751 N N . LYS A 1 92 ? -4.105 2.847 -2.450 1.00 92.06 92 LYS A N 1
ATOM 752 C CA . LYS A 1 92 ? -4.393 4.141 -3.068 1.00 92.06 92 LYS A CA 1
ATOM 753 C C . LYS A 1 92 ? -3.519 5.263 -2.511 1.00 92.06 92 LYS A C 1
ATOM 755 O O . LYS A 1 92 ? -3.030 6.075 -3.295 1.00 92.06 92 LYS A O 1
ATOM 760 N N . GLU A 1 93 ? -3.330 5.290 -1.196 1.00 90.94 93 GLU A N 1
ATOM 761 C CA . GLU A 1 93 ? -2.537 6.324 -0.522 1.00 90.94 93 GLU A CA 1
ATOM 762 C C . GLU A 1 93 ? -1.034 5.979 -0.471 1.00 90.94 93 GLU A C 1
ATOM 764 O O . GLU A 1 93 ? -0.189 6.877 -0.508 1.00 90.94 93 GLU A O 1
ATOM 769 N N . GLY A 1 94 ? -0.695 4.686 -0.412 1.00 89.75 94 GLY A N 1
ATOM 770 C CA . GLY A 1 94 ? 0.664 4.189 -0.177 1.00 89.75 94 GLY A CA 1
ATOM 771 C C . GLY A 1 94 ? 1.508 3.956 -1.425 1.00 89.75 94 GLY A C 1
ATOM 772 O O . GLY A 1 94 ? 2.728 4.064 -1.345 1.00 89.75 94 GLY A O 1
ATOM 773 N N . VAL A 1 95 ? 0.907 3.673 -2.583 1.00 92.12 95 VAL A N 1
ATOM 774 C CA . VAL A 1 95 ? 1.661 3.561 -3.843 1.00 92.12 95 VAL A CA 1
ATOM 775 C C . VAL A 1 95 ? 2.059 4.958 -4.323 1.00 92.12 95 VAL A C 1
ATOM 777 O O . VAL A 1 95 ? 1.247 5.875 -4.311 1.00 92.12 95 VAL A O 1
ATOM 780 N N . THR A 1 96 ? 3.288 5.152 -4.780 1.00 89.00 96 THR A N 1
ATOM 781 C CA . THR A 1 96 ? 3.754 6.422 -5.366 1.00 89.00 96 THR A CA 1
ATOM 782 C C . THR A 1 96 ? 4.039 6.310 -6.852 1.00 89.00 96 THR A C 1
ATOM 784 O O . THR A 1 96 ? 3.847 7.285 -7.574 1.00 89.00 96 THR A O 1
ATOM 787 N N . ASP A 1 97 ? 4.466 5.135 -7.311 1.00 88.94 97 ASP A N 1
ATOM 788 C CA . ASP A 1 97 ? 4.860 4.893 -8.697 1.00 88.94 97 ASP A CA 1
ATOM 789 C C . ASP A 1 97 ? 4.633 3.419 -9.085 1.00 88.94 97 ASP A C 1
ATOM 791 O O . ASP A 1 97 ? 4.426 2.557 -8.225 1.00 88.94 97 ASP A O 1
ATOM 795 N N . SER A 1 98 ? 4.637 3.117 -10.381 1.00 90.56 98 SER A N 1
ATOM 796 C CA . SER A 1 98 ? 4.424 1.769 -10.902 1.00 90.56 98 SER A CA 1
ATOM 797 C C . SER A 1 98 ? 5.100 1.568 -12.255 1.00 90.56 98 SER A C 1
ATOM 799 O O . SER A 1 98 ? 5.180 2.468 -13.085 1.00 90.56 98 SER A O 1
ATOM 801 N N . SER A 1 99 ? 5.495 0.324 -12.520 1.00 89.50 99 SER A N 1
ATOM 802 C CA . SER A 1 99 ? 5.979 -0.124 -13.825 1.00 89.50 99 SER A CA 1
ATOM 803 C C . SER A 1 99 ? 4.906 -0.170 -14.908 1.00 89.50 99 SER A C 1
ATOM 805 O O . SER A 1 99 ? 5.238 -0.327 -16.084 1.00 89.50 99 SER A O 1
ATOM 807 N N . MET A 1 100 ? 3.628 -0.125 -14.524 1.00 85.06 100 MET A N 1
ATOM 808 C CA . MET A 1 100 ? 2.524 -0.242 -15.465 1.00 85.06 100 MET A CA 1
ATOM 809 C C . MET A 1 100 ? 2.348 1.061 -16.254 1.00 85.06 100 MET A C 1
ATOM 811 O O . MET A 1 100 ? 2.237 2.133 -15.650 1.00 85.06 100 MET A O 1
ATOM 815 N N . PRO A 1 101 ? 2.263 0.992 -17.596 1.00 82.06 101 PRO A N 1
ATOM 816 C CA . PRO A 1 101 ? 1.980 2.170 -18.401 1.00 82.06 101 PRO A CA 1
ATOM 817 C C . PRO A 1 101 ? 0.614 2.744 -18.013 1.00 82.06 101 PRO A C 1
ATOM 819 O O . PRO A 1 101 ? -0.346 2.004 -17.795 1.00 82.06 101 PRO A O 1
ATOM 822 N N . ASP A 1 102 ? 0.547 4.070 -17.900 1.00 84.56 102 ASP A N 1
ATOM 823 C CA . ASP A 1 102 ? -0.663 4.814 -17.530 1.00 84.56 102 ASP A CA 1
ATOM 824 C C . ASP A 1 102 ? -1.245 4.475 -16.145 1.00 84.56 102 ASP A C 1
ATOM 826 O O . ASP A 1 102 ? -2.409 4.797 -15.866 1.00 84.56 102 ASP A O 1
ATOM 830 N N . TRP A 1 103 ? -0.451 3.874 -15.248 1.00 85.69 103 TRP A N 1
ATOM 831 C CA . TRP A 1 103 ? -0.885 3.647 -13.875 1.00 85.69 103 TRP A CA 1
ATOM 832 C C . TRP A 1 103 ? -1.290 4.959 -13.200 1.00 85.69 103 TRP A C 1
ATOM 834 O O . TRP A 1 103 ? -0.634 5.996 -13.290 1.00 85.69 103 TRP A O 1
ATOM 844 N N . LYS A 1 104 ? -2.412 4.892 -12.490 1.00 86.25 104 LYS A N 1
ATOM 845 C CA . LYS A 1 104 ? -2.944 5.973 -11.656 1.00 86.25 104 LYS A CA 1
ATOM 846 C C . LYS A 1 104 ? -3.525 5.339 -10.414 1.00 86.25 104 LYS A C 1
ATOM 848 O O . LYS A 1 104 ? -4.293 4.389 -10.565 1.00 86.25 104 LYS A O 1
ATOM 853 N N . ASN A 1 105 ? -3.265 5.908 -9.242 1.00 85.06 105 ASN A N 1
ATOM 854 C CA . ASN A 1 105 ? -3.828 5.461 -7.965 1.00 85.06 105 ASN A CA 1
ATOM 855 C C . ASN A 1 105 ? -5.328 5.760 -7.872 1.00 85.06 105 ASN A C 1
ATOM 857 O O . ASN A 1 105 ? -5.803 6.636 -7.153 1.00 85.06 105 ASN A O 1
ATOM 861 N N . THR A 1 106 ? -6.094 5.040 -8.673 1.00 88.19 106 THR A N 1
ATOM 862 C CA . THR A 1 106 ? -7.542 5.124 -8.744 1.00 88.19 106 THR A CA 1
ATOM 863 C C . THR A 1 106 ? -8.109 3.764 -8.405 1.00 88.19 106 THR A C 1
ATOM 865 O O . THR A 1 106 ? -7.516 2.736 -8.733 1.00 88.19 106 THR A O 1
ATOM 868 N N . ASP A 1 107 ? -9.302 3.748 -7.821 1.00 86.19 107 ASP A N 1
ATOM 869 C CA . ASP A 1 107 ? -10.007 2.509 -7.502 1.00 86.19 107 ASP A CA 1
ATOM 870 C C . ASP A 1 107 ? -10.146 1.606 -8.730 1.00 86.19 107 ASP A C 1
ATOM 872 O O . ASP A 1 107 ? -10.064 0.389 -8.618 1.00 86.19 107 ASP A O 1
ATOM 876 N N . ARG A 1 108 ? -10.290 2.183 -9.929 1.00 87.31 108 ARG A N 1
ATOM 877 C CA . ARG A 1 108 ? -10.349 1.418 -11.178 1.00 87.31 108 ARG A CA 1
ATOM 878 C C . ARG A 1 108 ? -9.068 0.620 -11.425 1.00 87.31 108 ARG A C 1
ATOM 880 O O . ARG A 1 108 ? -9.163 -0.568 -11.708 1.00 87.31 108 ARG A O 1
ATOM 887 N N . HIS A 1 109 ? -7.899 1.248 -11.316 1.00 87.06 109 HIS A N 1
ATOM 888 C CA . HIS A 1 109 ? -6.617 0.577 -11.553 1.00 87.06 109 HIS A CA 1
ATOM 889 C C . HIS A 1 109 ? -6.247 -0.404 -10.436 1.00 87.06 109 HIS A C 1
ATOM 891 O O . HIS A 1 109 ? -5.720 -1.477 -10.696 1.00 87.06 109 HIS A O 1
ATOM 897 N N . ILE A 1 110 ? -6.617 -0.103 -9.195 1.00 88.50 110 ILE A N 1
ATOM 898 C CA . ILE A 1 110 ? -6.436 -1.049 -8.088 1.00 88.50 110 ILE A CA 1
ATOM 899 C C . ILE A 1 110 ? -7.336 -2.278 -8.291 1.00 88.50 110 ILE A C 1
ATOM 901 O O . ILE A 1 110 ? -6.923 -3.410 -8.044 1.00 88.50 110 ILE A O 1
ATOM 905 N N . ASN A 1 111 ? -8.557 -2.082 -8.801 1.00 86.88 111 ASN A N 1
ATOM 906 C CA . ASN A 1 111 ? -9.507 -3.172 -8.998 1.00 86.88 111 ASN A CA 1
ATOM 907 C C . ASN A 1 111 ? -9.191 -4.104 -10.177 1.00 86.88 111 ASN A C 1
ATOM 909 O O . ASN A 1 111 ? -9.667 -5.240 -10.156 1.00 86.88 111 ASN A O 1
ATOM 913 N N . ILE A 1 112 ? -8.402 -3.668 -11.165 1.00 88.56 112 ILE A N 1
ATOM 914 C CA . ILE A 1 112 ? -7.929 -4.554 -12.245 1.00 88.56 112 ILE A CA 1
ATOM 915 C C . ILE A 1 112 ? -6.779 -5.459 -11.797 1.00 88.56 112 ILE A C 1
ATOM 917 O O . ILE A 1 112 ? -6.531 -6.469 -12.451 1.00 88.56 112 ILE A O 1
ATOM 921 N N . LEU A 1 113 ? -6.091 -5.127 -10.695 1.00 86.56 113 LEU A N 1
ATOM 922 C CA . LEU A 1 113 ? -5.029 -5.980 -10.178 1.00 86.56 113 LEU A CA 1
ATOM 923 C C . LEU A 1 113 ? -5.603 -7.330 -9.726 1.00 86.56 113 LEU A C 1
ATOM 925 O O . LEU A 1 113 ? -6.660 -7.354 -9.068 1.00 86.56 113 LEU A O 1
ATOM 929 N N . PRO A 1 114 ? -4.886 -8.437 -10.005 1.00 88.56 114 PRO A N 1
ATOM 930 C CA . PRO A 1 114 ? -5.195 -9.740 -9.441 1.00 88.56 114 PRO A CA 1
ATOM 931 C C . PRO A 1 114 ? -5.348 -9.656 -7.921 1.00 88.56 114 PRO A C 1
ATOM 933 O O . PRO A 1 114 ? -4.624 -8.925 -7.243 1.00 88.56 114 PRO A O 1
ATOM 936 N N . LYS A 1 115 ? -6.297 -10.415 -7.365 1.00 89.19 115 LYS A N 1
ATOM 937 C CA . LYS A 1 115 ? -6.611 -10.359 -5.929 1.00 89.19 115 LYS A CA 1
ATOM 938 C C . LYS A 1 115 ? -5.390 -10.661 -5.051 1.00 89.19 115 LYS A C 1
ATOM 940 O O . LYS A 1 115 ? -5.243 -10.039 -4.006 1.00 89.19 115 LYS A O 1
ATOM 945 N N . ASN A 1 116 ? -4.538 -11.596 -5.470 1.00 87.62 116 ASN A N 1
ATOM 946 C CA . ASN A 1 116 ? -3.291 -11.922 -4.778 1.00 87.62 116 ASN A CA 1
ATOM 947 C C . ASN A 1 116 ? -2.339 -10.720 -4.758 1.00 87.62 116 ASN A C 1
ATOM 949 O O . ASN A 1 116 ? -1.990 -10.280 -3.674 1.00 87.62 116 ASN A O 1
ATOM 953 N N . VAL A 1 117 ? -2.053 -10.115 -5.918 1.00 89.38 117 VAL A N 1
ATOM 954 C CA . VAL A 1 117 ? -1.190 -8.924 -6.022 1.00 89.38 117 VAL A CA 1
ATOM 955 C C . VAL A 1 117 ? -1.724 -7.787 -5.161 1.00 89.38 117 VAL A C 1
ATOM 957 O O . VAL A 1 117 ? -0.970 -7.129 -4.460 1.00 89.38 117 VAL A O 1
ATOM 960 N N . ARG A 1 118 ? -3.039 -7.558 -5.182 1.00 90.62 118 ARG A N 1
ATOM 961 C CA . ARG A 1 118 ? -3.657 -6.505 -4.376 1.00 90.62 118 ARG A CA 1
ATOM 962 C C . ARG A 1 118 ? -3.486 -6.747 -2.883 1.00 90.62 118 ARG A C 1
ATOM 964 O O . ARG A 1 118 ? -3.153 -5.822 -2.156 1.00 90.62 118 ARG A O 1
ATOM 971 N N . ASN A 1 119 ? -3.742 -7.971 -2.434 1.00 91.69 119 ASN A N 1
ATOM 972 C CA . ASN A 1 119 ? -3.564 -8.318 -1.033 1.00 91.69 119 ASN A CA 1
ATOM 973 C C . ASN A 1 119 ? -2.100 -8.148 -0.635 1.00 91.69 119 ASN A C 1
ATOM 975 O O . ASN A 1 119 ? -1.830 -7.358 0.253 1.00 91.69 119 ASN A O 1
ATOM 979 N N . GLU A 1 120 ? -1.175 -8.782 -1.354 1.00 91.00 120 GLU A N 1
ATOM 980 C CA . GLU A 1 120 ? 0.254 -8.717 -1.042 1.00 91.00 120 GLU A CA 1
ATOM 981 C C . GLU A 1 120 ? 0.818 -7.292 -1.117 1.00 91.00 120 GLU A C 1
ATOM 983 O O . GLU A 1 120 ? 1.659 -6.929 -0.306 1.00 91.00 120 GLU A O 1
ATOM 988 N N 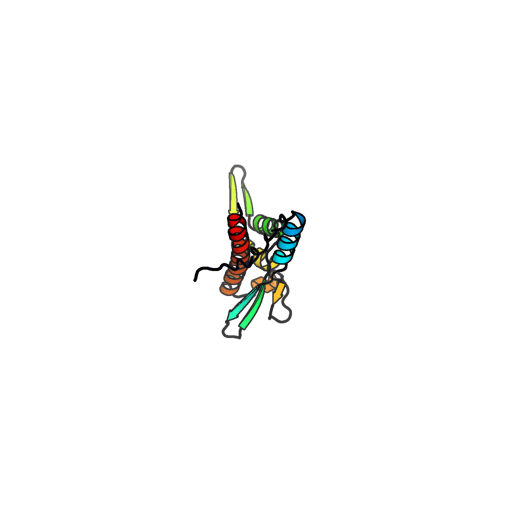. LEU A 1 121 ? 0.336 -6.449 -2.036 1.00 91.19 121 LEU A N 1
ATOM 989 C CA . LEU A 1 121 ? 0.727 -5.040 -2.092 1.00 91.19 121 LEU A CA 1
ATOM 990 C C . LEU A 1 121 ? 0.207 -4.252 -0.885 1.00 91.19 121 LEU A C 1
ATOM 992 O O . LEU A 1 121 ? 0.937 -3.424 -0.354 1.00 91.19 121 LEU A O 1
ATOM 996 N N . ALA A 1 122 ? -1.030 -4.499 -0.446 1.00 92.00 122 ALA A N 1
ATOM 997 C CA . ALA A 1 122 ? -1.555 -3.878 0.767 1.00 92.00 122 ALA A CA 1
ATOM 998 C C . ALA A 1 122 ? -0.802 -4.358 2.015 1.00 92.00 122 ALA A C 1
ATOM 1000 O O . ALA A 1 122 ? -0.413 -3.525 2.823 1.00 92.00 122 ALA A O 1
ATOM 1001 N N . ASP A 1 123 ? -0.557 -5.666 2.136 1.00 91.44 123 ASP A N 1
ATOM 1002 C CA . ASP A 1 123 ? 0.216 -6.252 3.238 1.00 91.44 123 ASP A CA 1
ATOM 1003 C C . ASP A 1 123 ? 1.664 -5.715 3.243 1.00 91.44 123 ASP A C 1
ATOM 1005 O O . ASP A 1 123 ? 2.190 -5.387 4.297 1.00 91.44 123 ASP A O 1
ATOM 1009 N N . ALA A 1 124 ? 2.294 -5.510 2.080 1.00 90.25 124 ALA A N 1
ATOM 1010 C CA . ALA A 1 124 ? 3.630 -4.912 1.998 1.00 90.25 124 ALA A CA 1
ATOM 1011 C C . ALA A 1 124 ? 3.668 -3.430 2.413 1.00 90.25 124 ALA A C 1
ATOM 1013 O O . ALA A 1 124 ? 4.699 -2.963 2.897 1.00 90.25 124 ALA A O 1
ATOM 1014 N N . ILE A 1 125 ? 2.583 -2.681 2.188 1.00 89.94 125 ILE A N 1
ATOM 1015 C CA . ILE A 1 125 ? 2.450 -1.292 2.655 1.00 89.94 125 ILE A CA 1
ATOM 1016 C C . ILE A 1 125 ? 2.259 -1.267 4.170 1.00 89.94 125 ILE A C 1
ATOM 1018 O O . ILE A 1 125 ? 2.905 -0.457 4.826 1.00 89.94 125 ILE A O 1
ATOM 1022 N N . ASP A 1 126 ? 1.408 -2.148 4.695 1.00 88.44 126 ASP A N 1
ATOM 1023 C CA . ASP A 1 126 ? 1.124 -2.303 6.126 1.00 88.44 126 ASP A CA 1
ATOM 1024 C C . ASP A 1 126 ? 2.391 -2.701 6.902 1.00 88.44 126 ASP A C 1
ATOM 1026 O O . ASP A 1 126 ? 2.828 -1.969 7.785 1.00 88.44 126 ASP A O 1
ATOM 1030 N N . GLU A 1 127 ? 3.094 -3.748 6.452 1.00 87.38 127 GLU A N 1
ATOM 1031 C CA . GLU A 1 127 ? 4.374 -4.190 7.026 1.00 87.38 127 GLU A CA 1
ATOM 1032 C C . GLU A 1 127 ? 5.426 -3.070 6.984 1.00 87.38 127 GLU A C 1
ATOM 1034 O O . GLU A 1 127 ? 6.203 -2.885 7.921 1.00 87.38 127 GLU A O 1
ATOM 1039 N N . PHE A 1 128 ? 5.461 -2.281 5.903 1.00 84.06 128 PHE A N 1
ATOM 1040 C CA . PHE A 1 128 ? 6.389 -1.155 5.808 1.00 84.06 128 PHE A CA 1
ATOM 1041 C C . PHE A 1 128 ? 6.086 -0.047 6.830 1.00 84.06 128 PHE A C 1
ATOM 1043 O O . PHE A 1 128 ? 7.001 0.695 7.179 1.00 84.06 128 PHE A O 1
ATOM 1050 N N . GLN A 1 129 ? 4.851 0.045 7.334 1.00 78.88 129 GLN A N 1
ATOM 1051 C CA . GLN A 1 129 ? 4.490 0.945 8.435 1.00 78.88 129 GLN A CA 1
ATOM 1052 C C . GLN A 1 129 ? 4.861 0.352 9.789 1.00 78.88 129 GLN A C 1
ATOM 1054 O O . GLN A 1 129 ? 5.471 1.036 10.608 1.00 78.88 129 GLN A O 1
ATOM 1059 N N . GLU A 1 130 ? 4.552 -0.929 10.007 1.00 74.62 130 GLU A N 1
ATOM 1060 C CA . GLU A 1 130 ? 4.840 -1.618 11.269 1.00 74.62 130 GLU A CA 1
ATOM 1061 C C . GLU A 1 130 ? 6.348 -1.679 11.559 1.00 74.62 130 GLU A C 1
ATOM 1063 O O . GLU A 1 130 ? 6.774 -1.513 12.703 1.00 74.62 130 GLU A O 1
ATOM 1068 N N . LEU A 1 131 ? 7.183 -1.834 10.523 1.00 64.06 131 LEU A N 1
ATOM 1069 C CA . LEU A 1 131 ? 8.645 -1.771 10.647 1.00 64.06 131 LEU A CA 1
ATOM 1070 C C . LEU A 1 131 ? 9.142 -0.415 11.194 1.00 64.06 131 LEU A C 1
ATOM 1072 O O . LEU A 1 131 ? 10.200 -0.358 11.833 1.00 64.06 131 LEU A O 1
ATOM 1076 N N . ASP A 1 132 ? 8.402 0.676 10.974 1.00 58.62 132 ASP A N 1
ATOM 1077 C CA . ASP A 1 132 ? 8.699 1.983 11.572 1.00 58.62 132 ASP A CA 1
ATOM 1078 C C . ASP A 1 132 ? 8.255 2.034 13.042 1.00 58.62 132 ASP A C 1
ATOM 1080 O O . ASP A 1 132 ? 9.017 2.489 13.898 1.00 58.62 132 ASP A O 1
ATOM 1084 N N . GLU A 1 133 ? 7.085 1.479 13.372 1.00 56.00 133 GLU A N 1
ATOM 1085 C CA . GLU A 1 133 ? 6.565 1.433 14.746 1.00 56.00 133 GLU A CA 1
ATOM 1086 C C . GLU A 1 133 ? 7.386 0.534 15.685 1.00 56.00 133 GLU A C 1
ATOM 1088 O O . GLU A 1 133 ? 7.664 0.929 16.822 1.00 56.00 133 GLU A O 1
ATOM 1093 N N . GLU A 1 134 ? 7.846 -0.635 15.227 1.00 53.78 134 GLU A N 1
ATOM 1094 C CA . GLU A 1 134 ? 8.722 -1.512 16.018 1.00 53.78 134 GLU A CA 1
ATOM 1095 C C . GLU A 1 134 ? 10.080 -0.838 16.284 1.00 53.78 134 GLU A C 1
ATOM 1097 O O . GLU A 1 134 ? 10.588 -0.858 17.410 1.00 53.78 134 GLU A O 1
ATOM 1102 N N . THR A 1 135 ? 10.619 -0.124 15.287 1.00 52.09 135 THR A N 1
ATOM 1103 C CA . THR A 1 135 ? 11.813 0.718 15.467 1.00 52.09 135 THR A CA 1
ATOM 1104 C C . THR A 1 135 ? 11.552 1.840 16.484 1.00 52.09 135 THR A C 1
ATOM 1106 O O . THR A 1 135 ? 12.433 2.174 17.275 1.00 52.09 135 THR A O 1
ATOM 1109 N N . ARG A 1 136 ? 10.334 2.398 16.520 1.00 46.44 136 ARG A N 1
ATOM 1110 C CA . ARG A 1 136 ? 9.916 3.476 17.435 1.00 46.44 136 ARG A CA 1
ATOM 1111 C C . ARG A 1 136 ? 9.811 3.030 18.898 1.00 46.44 136 ARG A C 1
ATOM 1113 O O . ARG A 1 136 ? 10.049 3.840 19.793 1.00 46.44 136 ARG A O 1
ATOM 1120 N N . TYR A 1 137 ? 9.500 1.759 19.159 1.00 46.09 137 TYR A N 1
ATOM 1121 C CA . TYR A 1 137 ? 9.422 1.198 20.516 1.00 46.09 137 TYR A CA 1
ATOM 1122 C C . TYR A 1 137 ? 10.784 0.820 21.125 1.00 46.09 137 TYR A C 1
ATOM 1124 O O . TYR A 1 137 ? 10.888 0.724 22.347 1.00 46.09 137 TYR A O 1
ATOM 1132 N N . GLY A 1 138 ? 11.837 0.664 20.315 1.00 39.28 138 GLY A N 1
ATOM 1133 C CA . GLY A 1 138 ? 13.196 0.351 20.786 1.00 39.28 138 GLY A CA 1
ATOM 1134 C C . GLY A 1 138 ? 13.957 1.516 21.440 1.00 39.28 138 GLY A C 1
ATOM 1135 O O . GLY A 1 138 ? 15.047 1.305 21.965 1.00 39.28 138 GLY A O 1
ATOM 1136 N N . PHE A 1 139 ? 13.399 2.733 21.422 1.00 46.94 139 PHE A N 1
ATOM 1137 C CA . PHE A 1 139 ? 14.029 3.954 21.951 1.00 46.94 139 PHE A CA 1
ATOM 1138 C C . PHE A 1 139 ? 13.372 4.498 23.232 1.00 46.94 139 PHE A C 1
ATOM 1140 O O . PHE A 1 139 ? 13.531 5.682 23.541 1.00 46.94 139 PHE A O 1
ATOM 1147 N N . ARG A 1 140 ? 12.631 3.673 23.984 1.00 38.88 140 ARG A N 1
ATOM 1148 C CA . ARG A 1 140 ? 12.023 4.088 25.258 1.00 38.88 140 ARG A CA 1
ATOM 1149 C C . ARG A 1 140 ? 12.696 3.482 26.480 1.00 38.88 140 ARG A C 1
ATOM 1151 O O . ARG A 1 140 ? 13.000 2.272 26.450 1.00 38.88 140 ARG A O 1
#

Organism: NCBI:txid2044521

InterPro domains:
  IPR038559 Phage-like element PBSX protein XkdN-like superfamily [G3DSA:3.30.2220.30] (24-110)

Foldseek 3Di:
DDDDDDDDDDDPDPPPPPPCDPVNVVVVVVVQQPDWDKDWDQDPVGIKIWIWGADDPVLLVVLQVQQWDWDDDPPDTDTDGNVVSSLLSLCLRTTDDMPDPPDHSDSVNLVVDDPVCSVVSSVVNVVSNVVVVVVVVVPD